Protein AF-A0A536YGN4-F1 (afdb_monomer)

Radius of gyration: 17.58 Å; Cα contacts (8 Å, |Δi|>4): 49; chains: 1; bounding box: 41×21×50 Å

Mean predicted aligned error: 10.83 Å

Sequence (85 aa):
AYAIGRQAARLERPFAALLAHGIGIWLGIQAFINIGVNMGVLPTKGLTLPLLSFGGSGIVANCVAIAILLRVDYENRRLLRGFTV

Nearest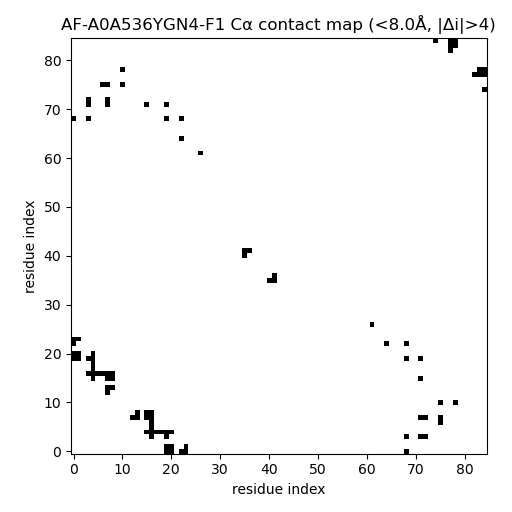 PDB structures (foldseek):
  4rqf-assembly1_A  TM=4.597E-01  e=7.666E+00  Homo sapiens

Structure (mmCIF, N/CA/C/O backbone):
data_AF-A0A536YGN4-F1
#
_entry.id   AF-A0A536YGN4-F1
#
loop_
_atom_site.group_PDB
_atom_site.id
_atom_site.type_symbol
_atom_site.label_atom_id
_atom_site.label_alt_id
_atom_site.label_comp_id
_atom_site.label_asym_id
_atom_site.label_entity_id
_atom_site.label_seq_id
_atom_site.pdbx_PDB_ins_code
_atom_site.Cartn_x
_atom_site.Cartn_y
_atom_site.Cartn_z
_atom_site.occupancy
_atom_site.B_iso_or_equiv
_atom_site.auth_seq_id
_atom_site.auth_comp_id
_atom_site.auth_asym_id
_atom_site.auth_atom_id
_atom_site.pdbx_PDB_model_num
ATOM 1 N N . ALA A 1 1 ? -5.425 -1.841 -1.643 1.00 74.19 1 ALA A N 1
ATOM 2 C CA . ALA A 1 1 ? -4.730 -0.693 -1.019 1.00 74.19 1 ALA A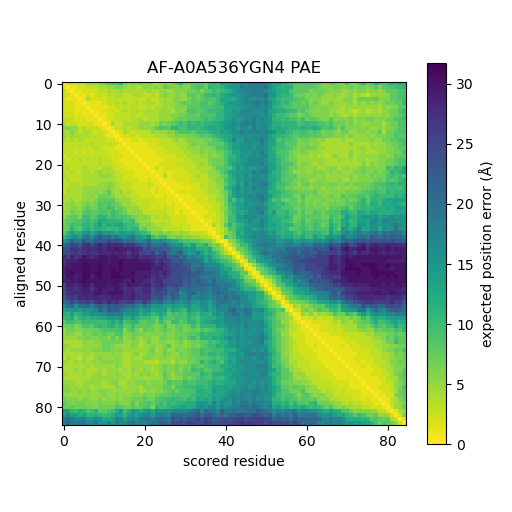 CA 1
ATOM 3 C C . ALA A 1 1 ? -5.668 0.490 -0.759 1.00 74.19 1 ALA A C 1
ATOM 5 O O . ALA A 1 1 ? -6.004 0.726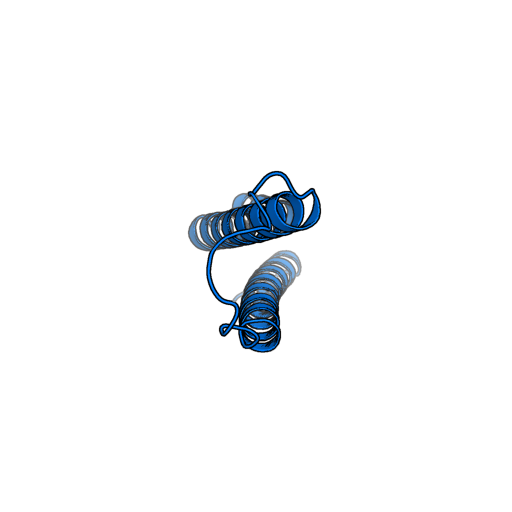 0.391 1.00 74.19 1 ALA A O 1
ATOM 6 N N . T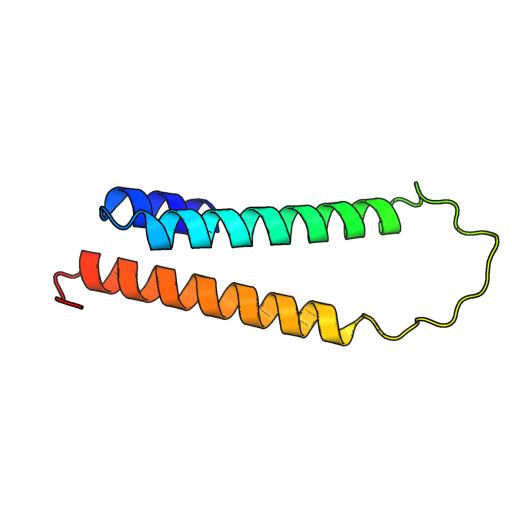YR A 1 2 ? -6.173 1.176 -1.795 1.00 78.38 2 TYR A N 1
ATOM 7 C CA . TYR A 1 2 ? -6.992 2.393 -1.632 1.00 78.38 2 TYR A CA 1
ATOM 8 C C . TYR A 1 2 ? -8.296 2.182 -0.836 1.00 78.38 2 TYR A C 1
ATOM 10 O O . TYR A 1 2 ? -8.646 3.010 -0.004 1.00 78.38 2 TYR A O 1
ATOM 18 N N . ALA A 1 3 ? -8.987 1.052 -1.035 1.00 79.00 3 ALA A N 1
ATOM 19 C CA . ALA A 1 3 ? -10.181 0.705 -0.254 1.00 79.00 3 ALA A CA 1
ATOM 20 C C . ALA A 1 3 ? -9.867 0.482 1.240 1.00 79.00 3 ALA A C 1
ATOM 22 O O . ALA A 1 3 ? -10.566 1.017 2.095 1.00 79.00 3 ALA A O 1
ATOM 23 N N . ILE A 1 4 ? -8.769 -0.225 1.542 1.00 81.19 4 ILE A N 1
ATOM 24 C CA . ILE A 1 4 ? -8.300 -0.492 2.914 1.00 81.19 4 ILE A CA 1
ATOM 25 C C . ILE A 1 4 ? -7.889 0.815 3.603 1.00 81.19 4 ILE A C 1
ATOM 27 O O . ILE A 1 4 ? -8.260 1.040 4.751 1.00 81.19 4 ILE A O 1
ATOM 31 N N . GLY A 1 5 ? -7.187 1.708 2.893 1.00 80.38 5 GLY A N 1
ATOM 32 C CA . GLY A 1 5 ? -6.821 3.031 3.408 1.00 80.38 5 GLY A CA 1
ATOM 33 C C . GLY A 1 5 ? -8.041 3.893 3.726 1.00 80.38 5 GLY A C 1
ATOM 34 O O . GLY A 1 5 ? -8.137 4.451 4.816 1.00 80.38 5 GLY A O 1
ATOM 35 N N . ARG A 1 6 ? -9.040 3.907 2.834 1.00 81.00 6 ARG A N 1
ATOM 36 C CA . ARG A 1 6 ? -10.309 4.618 3.055 1.00 81.00 6 ARG A CA 1
ATOM 37 C C . ARG A 1 6 ? -11.083 4.061 4.256 1.00 81.00 6 ARG A C 1
ATOM 39 O O . ARG A 1 6 ? -11.732 4.814 4.975 1.00 81.00 6 ARG A O 1
ATOM 46 N N . GLN A 1 7 ? -11.009 2.751 4.477 1.00 81.56 7 GLN A N 1
ATOM 47 C CA . GLN A 1 7 ? -11.648 2.073 5.604 1.00 81.56 7 GLN A CA 1
ATOM 48 C C . GLN A 1 7 ? -10.915 2.329 6.928 1.00 81.56 7 GLN A C 1
ATOM 50 O O . GLN A 1 7 ? -11.570 2.581 7.933 1.00 81.56 7 GLN A O 1
ATOM 55 N N . ALA A 1 8 ? -9.580 2.369 6.921 1.00 80.81 8 ALA A N 1
ATOM 56 C CA . ALA A 1 8 ? -8.771 2.777 8.071 1.00 80.81 8 ALA A CA 1
ATOM 57 C C . ALA A 1 8 ? -9.051 4.233 8.483 1.00 80.81 8 ALA A C 1
ATOM 59 O O . ALA A 1 8 ? -9.160 4.530 9.669 1.00 80.81 8 ALA A O 1
ATOM 60 N N . ALA A 1 9 ? -9.224 5.130 7.505 1.00 82.31 9 ALA A N 1
ATOM 61 C CA . ALA A 1 9 ? -9.566 6.531 7.755 1.00 82.31 9 ALA A CA 1
ATOM 62 C C . ALA A 1 9 ? -10.944 6.679 8.422 1.00 82.31 9 ALA A C 1
ATOM 64 O O . ALA A 1 9 ? -11.108 7.504 9.313 1.00 82.31 9 ALA A O 1
ATOM 65 N N . ARG A 1 10 ? -11.921 5.847 8.032 1.00 83.00 10 ARG A N 1
ATOM 66 C CA . ARG A 1 10 ? -13.249 5.795 8.673 1.00 83.00 10 ARG A CA 1
ATOM 67 C C . ARG A 1 10 ? -13.220 5.239 10.096 1.00 83.00 10 ARG A C 1
ATOM 69 O O . ARG A 1 10 ? -14.124 5.533 10.862 1.00 83.00 10 ARG A O 1
ATOM 76 N N . LEU A 1 11 ? -12.211 4.438 10.427 1.00 81.94 11 LEU A N 1
ATOM 77 C CA . LEU A 1 11 ? -11.984 3.887 11.765 1.00 81.94 11 LEU A CA 1
ATOM 78 C C . LEU A 1 11 ? -11.104 4.801 12.632 1.00 81.94 11 LEU A C 1
ATOM 80 O O . LEU A 1 11 ? -10.537 4.334 13.613 1.00 81.94 11 LEU A O 1
ATOM 84 N N . GLU A 1 12 ? -10.934 6.069 12.238 1.00 83.50 12 GLU A N 1
ATOM 85 C CA . GLU A 1 12 ? -10.109 7.059 12.943 1.00 83.50 12 GLU A CA 1
ATOM 86 C C . GLU A 1 12 ? -8.650 6.602 13.154 1.00 83.50 12 GLU A C 1
ATOM 88 O O . GLU A 1 12 ? -7.974 7.016 14.092 1.00 83.50 12 GLU A O 1
ATOM 93 N N . ARG A 1 13 ? -8.120 5.765 12.244 1.00 81.00 13 ARG A N 1
ATOM 94 C CA . ARG A 1 13 ? -6.717 5.310 12.241 1.00 81.00 13 ARG A CA 1
ATOM 95 C C . ARG A 1 13 ? -5.923 5.991 11.120 1.00 81.00 13 ARG A C 1
ATOM 97 O O . ARG A 1 13 ? -5.649 5.358 10.092 1.00 81.00 13 ARG A O 1
ATOM 104 N N . PRO A 1 14 ? -5.497 7.258 11.295 1.00 80.31 14 PRO A N 1
ATOM 105 C CA . PRO A 1 14 ? -4.822 8.021 10.245 1.00 80.31 14 PRO A CA 1
ATOM 106 C C . PRO A 1 14 ? -3.485 7.396 9.825 1.00 80.31 14 PRO A C 1
ATOM 108 O O . PRO A 1 14 ? -3.176 7.363 8.637 1.00 80.31 14 PRO A O 1
ATOM 111 N N . PHE A 1 15 ? -2.724 6.818 10.763 1.00 83.62 15 PHE A N 1
ATOM 112 C CA . PHE A 1 15 ? -1.454 6.149 10.455 1.00 83.62 15 PHE A CA 1
ATOM 113 C C . PHE A 1 15 ? -1.639 4.945 9.517 1.00 83.62 15 PHE A C 1
ATOM 115 O O . PHE A 1 15 ? -0.966 4.831 8.494 1.00 83.62 15 PHE A O 1
ATOM 122 N N . ALA A 1 16 ? -2.60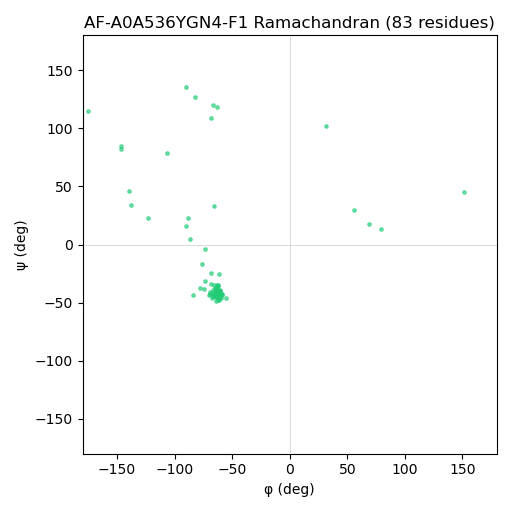4 4.072 9.824 1.00 82.94 16 ALA A N 1
ATOM 123 C CA . ALA A 1 16 ? -2.912 2.901 9.007 1.00 82.94 16 ALA A CA 1
ATOM 124 C C . ALA A 1 16 ? -3.463 3.290 7.623 1.00 82.94 16 ALA A C 1
ATOM 126 O O . ALA A 1 16 ? -3.151 2.638 6.624 1.00 82.94 16 ALA A O 1
ATOM 127 N N . ALA A 1 17 ? -4.238 4.378 7.549 1.00 82.69 17 ALA A N 1
ATOM 128 C CA . ALA A 1 17 ? -4.734 4.930 6.293 1.00 82.69 17 ALA A CA 1
ATOM 129 C C . ALA A 1 17 ? -3.595 5.442 5.397 1.00 82.69 17 ALA A C 1
ATOM 131 O O . ALA A 1 17 ? -3.527 5.075 4.221 1.00 82.69 17 ALA A O 1
ATOM 132 N N . LEU A 1 18 ? -2.675 6.235 5.956 1.00 84.75 18 LEU A N 1
ATOM 133 C CA . LEU A 1 18 ? -1.508 6.766 5.245 1.00 84.75 18 LEU A CA 1
ATOM 134 C C . LEU A 1 18 ? -0.588 5.647 4.752 1.00 84.75 18 LEU A C 1
ATOM 136 O O . LEU A 1 18 ? -0.160 5.669 3.600 1.00 84.75 18 LEU A O 1
ATOM 140 N N . LEU A 1 19 ? -0.350 4.629 5.580 1.00 85.38 19 LEU A N 1
ATOM 141 C CA . LEU A 1 19 ? 0.470 3.474 5.221 1.00 85.38 19 LEU A CA 1
ATOM 142 C C . LEU A 1 19 ? -0.166 2.669 4.071 1.00 85.38 19 LEU A C 1
ATOM 144 O O . LEU A 1 19 ? 0.491 2.374 3.072 1.00 85.38 19 LEU A O 1
ATOM 148 N N . ALA A 1 20 ? -1.473 2.401 4.132 1.00 85.06 20 ALA A N 1
ATOM 149 C CA . ALA A 1 20 ? -2.190 1.731 3.046 1.00 85.06 20 ALA A CA 1
ATOM 150 C C . ALA A 1 20 ? -2.186 2.540 1.731 1.00 85.06 20 ALA A C 1
ATOM 152 O O . ALA A 1 20 ? -2.110 1.947 0.649 1.00 85.06 20 ALA A O 1
ATOM 153 N N . HIS A 1 21 ? -2.248 3.875 1.801 1.00 83.81 21 HIS A N 1
ATOM 154 C CA . HIS A 1 21 ? -2.106 4.745 0.630 1.00 83.81 21 HIS A CA 1
ATOM 155 C C . HIS A 1 21 ? -0.677 4.755 0.078 1.00 83.81 21 HIS A C 1
ATOM 157 O O . HIS A 1 21 ? -0.513 4.613 -1.133 1.00 83.81 21 HIS A O 1
ATOM 163 N N . GLY A 1 22 ? 0.341 4.836 0.938 1.00 84.06 22 GLY A N 1
ATOM 164 C CA . GLY A 1 22 ? 1.752 4.801 0.547 1.00 84.06 22 GLY A CA 1
ATOM 165 C C . GLY A 1 22 ? 2.127 3.507 -0.176 1.00 84.06 22 GLY A C 1
ATOM 166 O O . GLY A 1 22 ? 2.703 3.555 -1.261 1.00 84.06 22 GLY A O 1
ATOM 167 N N . ILE A 1 23 ? 1.701 2.352 0.349 1.00 85.19 23 ILE A N 1
ATOM 168 C CA . ILE A 1 23 ? 1.900 1.057 -0.321 1.00 85.19 23 ILE A CA 1
ATOM 169 C C . ILE A 1 23 ? 1.147 1.010 -1.659 1.00 85.19 23 ILE A C 1
ATOM 171 O O . ILE A 1 23 ? 1.659 0.481 -2.643 1.00 85.19 23 ILE A O 1
ATOM 175 N N . GLY A 1 24 ? -0.056 1.589 -1.723 1.00 83.94 24 GLY A N 1
ATOM 176 C CA . GLY A 1 24 ? -0.820 1.693 -2.967 1.00 83.94 24 GLY A CA 1
ATOM 177 C C . GLY A 1 24 ? -0.108 2.509 -4.049 1.00 83.94 24 GLY A C 1
ATOM 178 O O . GLY A 1 24 ? -0.077 2.080 -5.200 1.00 83.94 24 GLY A O 1
ATOM 179 N N . ILE A 1 25 ? 0.488 3.648 -3.683 1.00 84.12 25 ILE A N 1
ATOM 180 C CA . ILE A 1 25 ? 1.264 4.496 -4.601 1.00 84.12 25 ILE A CA 1
ATOM 181 C C . ILE A 1 25 ? 2.543 3.780 -5.041 1.00 84.12 25 ILE A C 1
ATOM 183 O O . ILE A 1 25 ? 2.826 3.736 -6.234 1.00 84.12 25 ILE A O 1
ATOM 187 N N . TRP A 1 26 ? 3.277 3.166 -4.109 1.00 81.06 26 TRP A N 1
ATOM 188 C CA . TRP A 1 26 ? 4.479 2.385 -4.416 1.00 81.06 26 TRP A CA 1
ATOM 189 C C . TRP A 1 26 ? 4.190 1.277 -5.435 1.00 81.06 26 TRP A C 1
ATOM 191 O O . TRP A 1 26 ? 4.908 1.124 -6.424 1.00 81.06 26 TRP A O 1
ATOM 201 N N . LEU A 1 27 ? 3.099 0.535 -5.228 1.00 79.56 27 LEU A N 1
ATOM 202 C CA . LEU A 1 27 ? 2.647 -0.495 -6.159 1.00 79.56 27 LEU A CA 1
ATOM 203 C C . LEU A 1 27 ? 2.227 0.074 -7.513 1.00 79.56 27 LEU A C 1
ATOM 205 O O . LEU A 1 27 ? 2.545 -0.511 -8.545 1.00 79.56 27 LEU A O 1
ATOM 209 N N . GLY A 1 28 ? 1.548 1.223 -7.519 1.00 80.88 28 GLY A N 1
ATOM 210 C CA . GLY A 1 28 ? 1.180 1.929 -8.744 1.00 80.88 28 GLY A CA 1
ATOM 211 C C . GLY A 1 28 ? 2.400 2.352 -9.564 1.00 80.88 28 GLY A C 1
ATOM 212 O O . GLY A 1 28 ? 2.418 2.145 -10.773 1.00 80.88 28 GLY A O 1
ATOM 213 N N . ILE A 1 29 ? 3.446 2.868 -8.912 1.00 80.62 29 ILE A N 1
ATOM 214 C CA . ILE A 1 29 ? 4.709 3.244 -9.564 1.00 80.62 29 ILE A CA 1
ATOM 215 C C . ILE A 1 29 ? 5.418 2.006 -10.121 1.00 80.62 29 ILE A C 1
ATOM 217 O O . ILE A 1 29 ? 5.849 2.023 -11.272 1.00 80.62 29 ILE A O 1
ATOM 221 N N . GLN A 1 30 ? 5.491 0.907 -9.360 1.00 74.56 30 GLN A N 1
ATOM 222 C CA . GLN A 1 30 ? 6.038 -0.352 -9.877 1.00 74.56 30 GLN A CA 1
ATOM 223 C C . GLN A 1 30 ? 5.259 -0.853 -11.099 1.00 74.56 30 GLN A C 1
ATOM 225 O O . GLN A 1 30 ? 5.875 -1.262 -12.082 1.00 74.56 30 GLN A O 1
ATOM 230 N N . ALA A 1 31 ? 3.926 -0.802 -11.069 1.00 75.06 31 ALA A N 1
ATOM 231 C CA . ALA A 1 31 ? 3.090 -1.194 -12.200 1.00 75.06 31 ALA A CA 1
ATOM 232 C C . ALA A 1 31 ? 3.318 -0.285 -13.417 1.00 75.06 31 ALA A C 1
ATOM 234 O O . ALA A 1 31 ? 3.472 -0.785 -14.528 1.00 75.06 31 ALA A O 1
ATOM 235 N N . PHE A 1 32 ? 3.418 1.031 -13.212 1.00 76.31 32 PHE A N 1
ATOM 236 C CA . PHE A 1 32 ? 3.687 1.999 -14.274 1.00 76.31 32 PHE A CA 1
ATOM 237 C C . PHE A 1 32 ? 5.047 1.762 -14.943 1.00 76.31 32 PHE A C 1
ATOM 239 O O . PHE A 1 32 ? 5.127 1.731 -16.168 1.00 76.31 32 PHE A O 1
ATOM 246 N N . ILE A 1 33 ? 6.100 1.511 -14.157 1.00 74.00 33 ILE A N 1
ATOM 247 C CA . ILE A 1 33 ? 7.435 1.178 -14.678 1.00 74.00 33 ILE A CA 1
ATOM 248 C C . ILE A 1 33 ? 7.391 -0.135 -15.469 1.00 74.00 33 ILE A C 1
ATOM 250 O O . ILE A 1 33 ? 7.915 -0.191 -16.577 1.00 74.00 33 ILE A O 1
ATOM 254 N N . ASN A 1 34 ? 6.728 -1.176 -14.953 1.00 67.94 34 ASN A N 1
ATOM 255 C CA . ASN A 1 34 ? 6.595 -2.452 -15.666 1.00 67.94 34 ASN A CA 1
ATOM 256 C C . ASN A 1 34 ? 5.834 -2.300 -16.991 1.00 67.94 34 ASN A C 1
ATOM 258 O O . ASN A 1 34 ? 6.246 -2.867 -18.001 1.00 67.94 34 ASN A O 1
ATOM 262 N N . ILE A 1 35 ? 4.758 -1.508 -17.013 1.00 69.44 35 ILE A N 1
ATOM 263 C CA . ILE A 1 35 ? 4.002 -1.212 -18.236 1.00 69.44 35 ILE A CA 1
ATOM 264 C C . ILE A 1 35 ? 4.861 -0.401 -19.216 1.00 69.44 35 ILE A C 1
ATOM 266 O O . ILE A 1 35 ? 4.883 -0.731 -20.396 1.00 69.44 35 ILE A O 1
ATOM 270 N N . GLY A 1 36 ? 5.614 0.602 -18.752 1.00 68.38 36 GLY A N 1
ATOM 271 C CA . GLY A 1 36 ? 6.500 1.414 -19.596 1.00 68.38 36 GLY A CA 1
ATOM 272 C C . GLY A 1 36 ? 7.660 0.624 -20.212 1.00 68.38 36 GLY A C 1
ATOM 273 O O . GLY A 1 36 ? 7.999 0.831 -21.377 1.00 68.38 36 GLY A O 1
ATOM 274 N N . VAL A 1 37 ? 8.225 -0.327 -19.463 1.00 60.81 37 VAL A N 1
ATOM 275 C CA . VAL A 1 37 ? 9.249 -1.262 -19.958 1.00 60.81 37 VAL A CA 1
ATOM 276 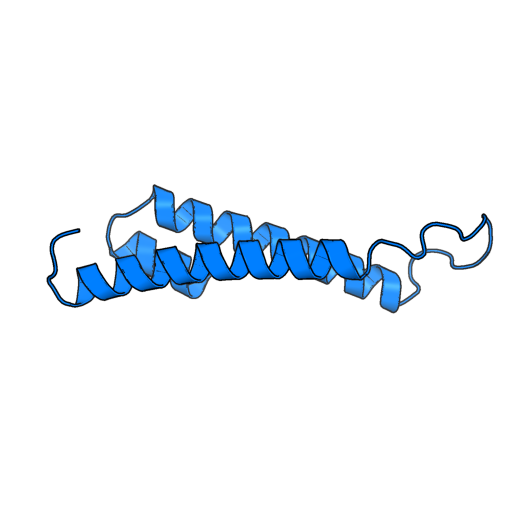C C . VAL A 1 37 ? 8.650 -2.245 -20.972 1.00 60.81 37 VAL A C 1
ATOM 278 O O . VAL A 1 37 ? 9.256 -2.481 -22.015 1.00 60.81 37 VAL A O 1
ATOM 281 N N . ASN A 1 38 ? 7.450 -2.779 -20.714 1.00 59.56 38 ASN A N 1
ATOM 282 C CA . ASN A 1 38 ? 6.784 -3.746 -21.598 1.00 59.56 38 ASN A CA 1
ATOM 283 C C . ASN A 1 38 ? 6.221 -3.100 -22.882 1.00 59.56 38 ASN A C 1
ATOM 285 O O . ASN A 1 38 ? 6.224 -3.712 -23.944 1.00 59.56 38 ASN A O 1
ATOM 289 N N . MET A 1 39 ? 5.799 -1.834 -22.820 1.00 61.16 39 MET A N 1
ATOM 290 C CA . MET A 1 39 ? 5.322 -1.067 -23.979 1.00 61.16 39 MET A CA 1
ATOM 291 C C . MET A 1 39 ? 6.464 -0.640 -24.926 1.00 61.16 39 MET A C 1
ATOM 293 O O . MET A 1 39 ? 6.202 -0.064 -25.978 1.00 61.16 39 MET A O 1
ATOM 297 N N . GLY A 1 40 ? 7.731 -0.918 -24.588 1.00 55.44 40 GLY A N 1
ATOM 298 C CA . GLY A 1 40 ? 8.876 -0.644 -25.466 1.00 55.44 40 GLY A CA 1
ATOM 299 C C . GLY A 1 40 ? 9.180 0.846 -25.671 1.00 55.44 40 GLY A C 1
ATOM 300 O O . GLY A 1 40 ? 9.883 1.198 -26.614 1.00 55.44 40 GLY A O 1
ATOM 301 N N . VAL A 1 41 ? 8.659 1.718 -24.798 1.00 53.78 41 VAL A N 1
ATOM 302 C CA . VAL A 1 41 ? 8.842 3.185 -24.847 1.00 53.78 41 VAL A CA 1
ATOM 303 C C . VAL A 1 41 ? 10.240 3.603 -24.359 1.00 53.78 41 VAL A C 1
ATOM 305 O O . VAL A 1 41 ? 10.701 4.702 -24.661 1.00 53.78 41 VAL A O 1
ATOM 308 N N . LEU A 1 42 ? 10.959 2.713 -23.664 1.00 45.19 42 LEU A N 1
ATOM 309 C CA . LEU A 1 42 ? 12.404 2.833 -23.452 1.00 45.19 42 LEU A CA 1
ATOM 310 C C . LEU A 1 42 ? 13.164 2.118 -24.588 1.00 45.19 42 LEU A C 1
ATOM 312 O O . LEU A 1 42 ? 12.815 0.985 -24.928 1.00 45.19 42 LEU A O 1
ATOM 316 N N . PRO A 1 43 ? 14.221 2.725 -25.157 1.00 44.91 43 PRO A N 1
ATOM 317 C CA . PRO A 1 43 ? 14.938 2.164 -26.298 1.00 44.91 43 PRO A CA 1
ATOM 318 C C . PRO A 1 43 ? 15.596 0.825 -25.929 1.00 44.91 43 PRO A C 1
ATOM 320 O O . PRO A 1 43 ? 16.482 0.757 -25.082 1.00 44.91 43 PRO A O 1
ATOM 323 N N . THR A 1 44 ? 15.186 -0.253 -26.599 1.00 51.25 44 THR A N 1
ATOM 324 C CA . THR A 1 44 ? 15.640 -1.637 -26.357 1.00 51.25 44 THR A CA 1
ATOM 325 C C . THR A 1 44 ? 16.897 -2.038 -27.138 1.00 51.25 44 THR A C 1
ATOM 327 O O . THR A 1 44 ? 17.128 -3.223 -27.379 1.00 51.25 44 THR A O 1
ATOM 330 N N . LYS A 1 45 ? 17.744 -1.100 -27.575 1.00 45.59 45 LYS A N 1
ATOM 331 C CA . LYS A 1 45 ? 18.915 -1.437 -28.407 1.00 45.59 45 LYS A CA 1
ATOM 332 C C . LYS A 1 45 ? 20.095 -0.501 -28.122 1.00 45.59 45 LYS A C 1
ATOM 334 O O . LYS A 1 45 ? 20.290 0.465 -28.847 1.00 45.59 45 LYS A O 1
ATOM 339 N N . GLY A 1 46 ? 20.897 -0.793 -27.094 1.00 44.09 46 GLY A N 1
ATOM 340 C CA . GLY A 1 46 ? 22.224 -0.171 -26.993 1.00 44.09 46 GLY A CA 1
ATOM 341 C C . GLY A 1 46 ? 22.828 0.041 -25.610 1.00 44.09 46 GLY A C 1
ATOM 342 O O . GLY A 1 46 ? 23.355 1.119 -25.398 1.00 44.09 46 GLY A O 1
ATOM 343 N N . LEU A 1 47 ? 22.781 -0.933 -24.692 1.00 45.00 47 LEU A N 1
ATOM 344 C CA . LEU A 1 47 ? 23.920 -1.256 -23.809 1.00 45.00 47 LEU A CA 1
ATOM 345 C C . LEU A 1 47 ? 23.596 -2.490 -22.947 1.00 45.00 47 LEU A C 1
ATOM 347 O O . LEU A 1 47 ? 22.678 -2.472 -22.136 1.00 45.00 47 LEU A O 1
ATOM 351 N N . THR A 1 48 ? 24.350 -3.564 -23.193 1.00 42.22 48 THR A N 1
ATOM 352 C CA . THR A 1 48 ? 24.662 -4.702 -22.304 1.00 42.22 48 THR A CA 1
ATOM 353 C C . THR A 1 48 ? 23.610 -5.130 -21.269 1.00 42.22 48 THR A C 1
ATOM 355 O O . THR A 1 48 ? 23.543 -4.601 -20.162 1.00 42.22 48 THR A O 1
ATOM 358 N N . LEU A 1 49 ? 22.892 -6.211 -21.583 1.00 49.81 49 LEU A N 1
ATOM 359 C CA . LEU A 1 49 ? 22.245 -7.074 -20.594 1.00 49.81 49 LEU A CA 1
ATOM 360 C C . LEU A 1 49 ? 23.349 -7.809 -19.799 1.00 49.81 49 LEU A C 1
ATOM 362 O O . LEU A 1 49 ? 24.033 -8.659 -20.369 1.00 49.81 49 LEU A O 1
ATOM 366 N N . PRO A 1 50 ? 23.574 -7.468 -18.518 1.00 43.72 50 PRO A N 1
ATOM 367 C CA . PRO A 1 50 ? 23.471 -8.507 -17.500 1.00 43.72 50 PRO A CA 1
ATOM 368 C C . PRO A 1 50 ? 22.929 -7.928 -16.186 1.00 43.72 50 PRO A C 1
ATOM 370 O O . PRO A 1 50 ? 23.680 -7.643 -15.265 1.00 43.72 50 PRO A O 1
ATOM 373 N N . LEU A 1 51 ? 21.607 -7.790 -16.077 1.00 43.12 51 LEU A N 1
ATOM 374 C CA . LEU A 1 51 ? 20.899 -7.734 -14.788 1.00 43.12 51 LEU A CA 1
ATOM 375 C C . LEU A 1 51 ? 19.598 -8.540 -14.881 1.00 43.12 51 LEU A C 1
ATOM 377 O O . LEU A 1 51 ? 18.533 -8.122 -14.431 1.00 43.12 51 LEU A O 1
ATOM 381 N N . LEU A 1 52 ? 19.704 -9.741 -15.456 1.00 46.91 52 LEU A N 1
ATOM 382 C CA . LEU A 1 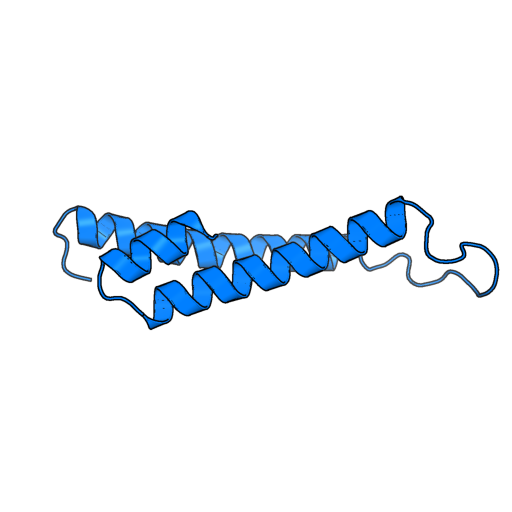52 ? 18.672 -10.783 -15.521 1.00 46.91 52 LEU A CA 1
ATOM 383 C C . LEU A 1 52 ? 18.332 -11.358 -14.121 1.00 46.91 52 LEU A C 1
ATOM 385 O O . LEU A 1 52 ? 18.052 -12.541 -13.975 1.00 46.91 52 LEU A O 1
ATOM 389 N N . SER A 1 53 ? 18.390 -10.532 -13.071 1.00 43.16 53 SER A N 1
ATOM 390 C CA . SER A 1 53 ? 18.280 -10.930 -11.665 1.00 43.16 53 SER A CA 1
ATOM 391 C C . SER A 1 53 ? 17.416 -9.978 -10.821 1.00 43.16 53 SER A C 1
ATOM 393 O O . SER A 1 53 ? 17.670 -9.799 -9.633 1.00 43.16 53 SER A O 1
ATOM 395 N N . PHE A 1 54 ? 16.360 -9.389 -11.394 1.00 51.22 54 PHE A N 1
ATOM 396 C CA . PHE A 1 54 ? 15.332 -8.669 -10.615 1.00 51.22 54 PHE A CA 1
ATOM 397 C C . PHE A 1 54 ? 13.900 -9.196 -10.820 1.00 51.22 54 PHE A C 1
ATOM 399 O O . PHE A 1 54 ? 12.932 -8.502 -10.533 1.00 51.22 54 PHE A O 1
ATOM 406 N N . GLY A 1 55 ? 13.744 -10.451 -11.256 1.00 53.81 55 GLY A N 1
ATOM 407 C CA . GLY A 1 55 ? 12.432 -11.114 -11.318 1.00 53.81 55 GLY A CA 1
ATOM 408 C C . GLY A 1 55 ? 11.921 -11.618 -9.959 1.00 53.81 55 GLY A C 1
ATOM 409 O O . GLY A 1 55 ? 10.736 -11.512 -9.670 1.00 53.81 55 GLY A O 1
ATOM 410 N N . GLY A 1 56 ? 12.806 -12.126 -9.089 1.00 53.97 56 GLY A N 1
ATOM 411 C CA . GLY A 1 56 ? 12.423 -12.698 -7.786 1.00 53.97 56 GLY A CA 1
ATOM 412 C C . GLY A 1 56 ? 12.264 -11.664 -6.666 1.00 53.97 56 GLY A C 1
ATOM 413 O O . GLY A 1 56 ? 11.278 -11.688 -5.931 1.00 53.97 56 GLY A O 1
ATOM 4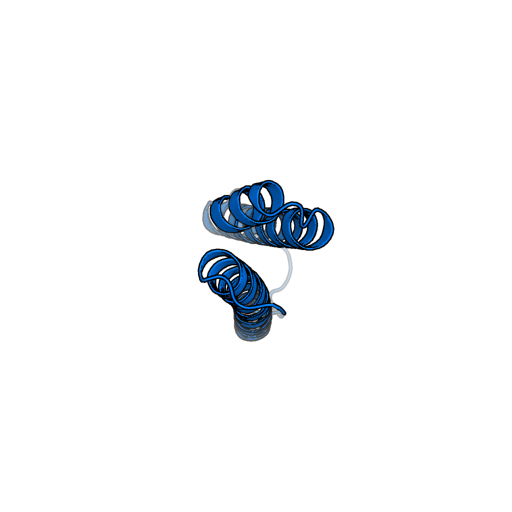14 N N . SER A 1 57 ? 13.190 -10.705 -6.565 1.00 56.22 57 SER A N 1
ATOM 415 C CA . SER A 1 57 ? 13.199 -9.685 -5.502 1.00 56.22 57 SER A CA 1
ATOM 416 C C . SER A 1 57 ? 11.970 -8.771 -5.550 1.00 56.22 57 SER A C 1
ATOM 418 O O . SER A 1 57 ? 11.443 -8.385 -4.509 1.00 56.22 57 SER A O 1
ATOM 420 N N . GLY A 1 58 ? 11.472 -8.465 -6.755 1.00 62.06 58 GLY A N 1
ATOM 421 C CA . GLY A 1 58 ? 10.245 -7.688 -6.946 1.00 62.06 58 GLY A CA 1
ATOM 422 C C . GLY A 1 58 ? 8.991 -8.425 -6.467 1.00 62.06 58 GLY A C 1
ATOM 423 O O . GLY A 1 58 ? 8.135 -7.818 -5.827 1.00 62.06 58 GLY A O 1
ATOM 424 N N . ILE A 1 59 ? 8.911 -9.741 -6.699 1.00 65.88 59 ILE A N 1
ATOM 425 C CA . ILE A 1 59 ? 7.799 -10.581 -6.225 1.00 65.88 59 ILE A CA 1
ATOM 426 C C . ILE A 1 59 ? 7.817 -10.673 -4.698 1.00 65.88 59 ILE A C 1
ATOM 428 O O . ILE A 1 59 ? 6.777 -10.504 -4.067 1.00 65.88 59 ILE A O 1
ATOM 432 N N . VAL A 1 60 ? 8.993 -10.873 -4.092 1.00 69.75 60 VAL A N 1
ATOM 433 C CA . VAL A 1 60 ? 9.136 -10.917 -2.627 1.00 69.75 60 VAL A CA 1
ATOM 434 C C . VAL A 1 60 ? 8.749 -9.576 -1.998 1.00 69.75 60 VAL A C 1
ATOM 436 O O . VAL A 1 60 ? 7.958 -9.555 -1.056 1.00 69.75 60 VAL A O 1
ATOM 439 N N . ALA A 1 61 ? 9.222 -8.452 -2.545 1.00 70.00 61 ALA A N 1
ATOM 440 C CA . ALA A 1 61 ? 8.850 -7.120 -2.066 1.00 70.00 61 ALA A CA 1
ATOM 441 C C . ALA A 1 61 ? 7.338 -6.863 -2.181 1.00 70.00 61 ALA A C 1
ATOM 443 O O . ALA A 1 61 ? 6.728 -6.313 -1.263 1.00 70.00 61 ALA A O 1
ATOM 444 N N . ASN A 1 62 ? 6.714 -7.311 -3.273 1.00 72.75 62 ASN A N 1
ATOM 445 C CA . ASN A 1 62 ? 5.275 -7.180 -3.465 1.00 72.75 62 ASN A CA 1
ATOM 446 C C . ASN A 1 62 ? 4.477 -8.074 -2.495 1.00 72.75 62 ASN A C 1
ATOM 448 O O . ASN A 1 62 ? 3.508 -7.623 -1.889 1.00 72.75 62 ASN A O 1
ATOM 452 N N . CYS A 1 63 ? 4.923 -9.311 -2.253 1.00 77.81 63 CYS A N 1
ATOM 453 C CA . CYS A 1 63 ? 4.338 -10.192 -1.238 1.00 77.81 63 CYS A CA 1
ATOM 454 C C . CYS A 1 63 ? 4.403 -9.578 0.166 1.00 77.81 63 CYS A C 1
ATOM 456 O O . CYS A 1 63 ? 3.412 -9.618 0.894 1.00 77.81 63 CYS A O 1
ATOM 458 N N . VAL A 1 64 ? 5.531 -8.966 0.540 1.00 80.31 64 VAL A N 1
ATOM 459 C CA . VAL A 1 64 ? 5.672 -8.265 1.827 1.00 80.31 64 VAL A CA 1
ATOM 460 C C . VAL A 1 64 ? 4.723 -7.064 1.903 1.00 80.31 64 VAL A C 1
ATOM 462 O O . VAL A 1 64 ? 4.021 -6.897 2.900 1.00 80.31 64 VAL A O 1
ATOM 465 N N . ALA A 1 65 ? 4.624 -6.265 0.838 1.00 79.06 65 ALA A N 1
ATOM 466 C CA . ALA A 1 65 ? 3.695 -5.139 0.762 1.00 79.06 65 ALA A CA 1
ATOM 467 C C . ALA A 1 65 ? 2.223 -5.577 0.913 1.00 79.06 65 ALA A C 1
ATOM 469 O O . ALA A 1 65 ? 1.452 -4.951 1.646 1.00 79.06 65 ALA A O 1
ATOM 470 N N . ILE A 1 66 ? 1.839 -6.682 0.268 1.00 81.56 66 ILE A N 1
ATOM 471 C CA . ILE A 1 66 ? 0.504 -7.284 0.378 1.00 81.56 66 ILE A CA 1
ATOM 472 C C . ILE A 1 66 ? 0.261 -7.824 1.793 1.00 81.56 66 ILE A C 1
ATOM 474 O O . ILE A 1 66 ? -0.817 -7.599 2.341 1.00 81.56 66 ILE A O 1
ATOM 478 N N . ALA A 1 67 ? 1.250 -8.474 2.412 1.00 84.50 67 ALA A N 1
ATOM 479 C CA . ALA A 1 67 ? 1.147 -8.986 3.779 1.00 84.50 67 ALA A CA 1
ATOM 480 C C . ALA A 1 67 ? 0.899 -7.862 4.798 1.00 84.50 67 ALA A C 1
ATOM 482 O O . ALA A 1 67 ? 0.033 -7.989 5.666 1.00 84.50 67 ALA A O 1
ATOM 483 N N . ILE A 1 68 ? 1.595 -6.730 4.656 1.00 83.19 68 ILE A N 1
ATOM 484 C CA . ILE A 1 68 ? 1.390 -5.543 5.496 1.00 83.19 68 ILE A CA 1
ATOM 485 C C . ILE A 1 68 ? -0.019 -4.965 5.284 1.00 83.19 68 ILE A C 1
ATOM 487 O O . ILE A 1 68 ? -0.720 -4.665 6.250 1.00 83.19 68 ILE A O 1
ATOM 491 N N . LEU A 1 69 ? -0.481 -4.865 4.034 1.00 83.19 69 LEU A N 1
ATOM 492 C CA . LEU A 1 69 ? -1.841 -4.413 3.711 1.00 83.19 69 LEU A CA 1
ATOM 493 C C . LEU A 1 69 ? -2.926 -5.321 4.303 1.00 83.19 69 LEU A C 1
ATOM 495 O O . LEU A 1 69 ? -3.918 -4.823 4.836 1.00 83.19 69 LEU A O 1
ATOM 499 N N . LEU A 1 70 ? -2.734 -6.639 4.230 1.00 83.88 70 LEU A N 1
ATOM 500 C CA . LEU A 1 70 ? -3.623 -7.635 4.830 1.00 83.88 70 LEU A CA 1
ATOM 501 C C . LEU A 1 70 ? -3.648 -7.529 6.352 1.00 83.88 70 LEU A C 1
ATOM 503 O O . LEU A 1 70 ? -4.714 -7.652 6.950 1.00 83.88 70 LEU A O 1
ATOM 507 N N . ARG A 1 71 ? -2.503 -7.253 6.987 1.00 86.50 71 ARG A N 1
ATOM 508 C CA . ARG A 1 71 ? -2.438 -7.031 8.435 1.00 86.50 71 ARG A CA 1
ATOM 509 C C . ARG A 1 71 ? -3.257 -5.809 8.854 1.00 86.50 71 ARG A C 1
ATOM 511 O O . ARG A 1 71 ? -4.011 -5.895 9.821 1.00 86.50 71 ARG A O 1
ATOM 518 N N . VAL A 1 72 ? -3.165 -4.713 8.098 1.00 82.56 72 VAL A N 1
ATOM 519 C CA . VAL A 1 72 ? -3.971 -3.503 8.327 1.00 82.56 72 VAL A CA 1
ATOM 520 C C . VAL A 1 72 ? -5.465 -3.774 8.117 1.00 82.56 72 VAL A C 1
ATOM 522 O O . VAL A 1 72 ? -6.281 -3.366 8.943 1.00 82.56 72 VAL A O 1
ATOM 525 N N . ASP A 1 73 ? -5.844 -4.491 7.053 1.00 83.75 73 ASP A N 1
ATOM 526 C CA . ASP A 1 73 ? -7.244 -4.876 6.812 1.00 83.75 73 ASP A CA 1
ATOM 527 C C . ASP A 1 73 ? -7.792 -5.772 7.931 1.00 83.75 73 ASP A C 1
ATOM 529 O O . ASP A 1 73 ? -8.919 -5.583 8.391 1.00 83.75 73 ASP A O 1
ATOM 533 N N . TYR A 1 74 ? -6.979 -6.711 8.417 1.00 84.56 74 TYR A N 1
ATOM 534 C CA . TYR A 1 74 ? -7.340 -7.602 9.513 1.00 84.56 74 TYR A CA 1
ATOM 535 C C . TYR A 1 74 ? -7.628 -6.829 10.804 1.00 84.56 74 TYR A C 1
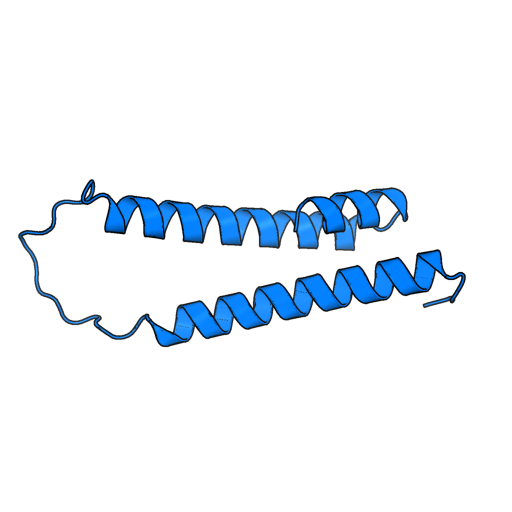ATOM 537 O O . TYR A 1 74 ? -8.670 -7.043 11.425 1.00 84.56 74 TYR A O 1
ATOM 545 N N . GLU A 1 75 ? -6.764 -5.891 11.193 1.00 83.31 75 GLU A N 1
ATOM 546 C CA . GLU A 1 75 ? -7.005 -5.042 12.367 1.00 83.31 75 GLU A CA 1
ATOM 547 C C . GLU A 1 75 ? -8.238 -4.151 12.193 1.00 83.31 75 GLU A C 1
ATOM 549 O O . GLU A 1 75 ? -9.053 -4.046 13.110 1.00 83.31 75 GLU A O 1
ATOM 554 N N . ASN A 1 76 ? -8.436 -3.578 11.003 1.00 82.44 76 ASN A N 1
ATOM 555 C CA . ASN A 1 76 ? -9.630 -2.791 10.702 1.00 82.44 76 ASN A CA 1
ATOM 556 C C . ASN A 1 76 ? -10.915 -3.624 10.824 1.00 82.44 76 ASN A C 1
ATOM 558 O O . ASN A 1 76 ? -11.907 -3.155 11.379 1.00 82.44 76 ASN A O 1
ATOM 562 N N . ARG A 1 77 ? -10.915 -4.879 10.355 1.00 82.12 77 ARG A N 1
ATOM 563 C CA . ARG A 1 77 ? -12.064 -5.789 10.513 1.00 82.12 77 ARG A CA 1
ATOM 564 C C . ARG A 1 77 ? -12.299 -6.210 11.957 1.00 82.12 77 ARG A C 1
ATOM 566 O O . ARG A 1 77 ? -13.450 -6.420 12.327 1.00 82.12 77 ARG A O 1
ATOM 573 N N . ARG A 1 78 ? -11.249 -6.361 12.767 1.00 82.81 78 ARG A N 1
ATOM 574 C CA . ARG A 1 78 ? -11.393 -6.680 14.197 1.00 82.81 78 ARG A CA 1
ATOM 575 C C . ARG A 1 78 ? -12.060 -5.541 14.955 1.00 82.81 78 ARG A C 1
ATOM 577 O O . ARG A 1 78 ? -13.011 -5.799 15.687 1.00 82.81 78 ARG A O 1
ATOM 584 N N . LEU A 1 79 ? -11.641 -4.308 14.684 1.00 80.75 79 LEU A N 1
ATOM 585 C CA . LEU A 1 79 ? -12.273 -3.104 15.222 1.00 80.75 79 LEU A CA 1
ATOM 586 C C . LEU A 1 79 ? -13.741 -2.992 14.796 1.00 80.75 79 LEU A C 1
ATOM 588 O O . LEU A 1 79 ? -14.612 -2.782 15.632 1.00 80.75 79 LEU A O 1
ATOM 592 N N . LEU A 1 80 ? -14.042 -3.240 13.516 1.00 79.06 80 LEU A N 1
ATOM 593 C CA . LEU A 1 80 ? -15.423 -3.270 13.009 1.00 79.06 80 LEU A CA 1
ATOM 594 C C . LEU A 1 80 ? -16.299 -4.344 13.667 1.00 79.06 80 LEU A C 1
ATOM 596 O O . LEU A 1 80 ? -17.517 -4.205 13.700 1.00 79.06 80 LEU A O 1
ATOM 600 N N . ARG A 1 81 ? -15.696 -5.422 14.175 1.00 81.75 81 ARG A N 1
ATOM 601 C CA . ARG A 1 81 ? -16.383 -6.493 14.909 1.00 81.75 81 ARG A CA 1
ATOM 602 C C . ARG A 1 81 ? -16.515 -6.208 16.411 1.00 81.75 81 ARG A C 1
ATOM 604 O O . ARG A 1 81 ? -16.988 -7.078 17.132 1.00 81.75 81 ARG A O 1
ATOM 611 N N . GLY A 1 82 ? -16.112 -5.024 16.879 1.00 74.94 82 GLY A N 1
ATOM 612 C CA . GLY A 1 82 ? -16.219 -4.623 18.284 1.00 74.94 82 GLY A CA 1
ATOM 613 C C . GLY A 1 82 ? -15.132 -5.202 19.193 1.00 74.94 82 GLY A C 1
ATOM 614 O O . GLY A 1 82 ? -15.269 -5.140 20.411 1.00 74.94 82 GLY A O 1
ATOM 615 N N . PHE A 1 83 ? -14.055 -5.763 18.634 1.00 69.19 83 PHE A N 1
ATOM 616 C CA . PHE A 1 83 ? -12.902 -6.178 19.431 1.00 69.19 83 PHE A CA 1
ATOM 617 C C . PHE A 1 83 ? -11.995 -4.975 19.697 1.00 69.19 83 PHE A C 1
ATOM 619 O O . PHE A 1 83 ? -11.550 -4.315 18.756 1.00 69.19 83 PHE A O 1
ATOM 626 N N . THR A 1 84 ? -11.675 -4.729 20.966 1.00 59.03 84 THR A N 1
ATOM 627 C CA . THR A 1 84 ? -10.574 -3.853 21.371 1.00 59.03 84 THR A CA 1
ATOM 628 C C . THR A 1 84 ? -9.252 -4.500 20.953 1.00 59.03 84 THR A C 1
ATOM 630 O O . THR A 1 84 ? -8.958 -5.640 21.323 1.00 59.03 84 THR A O 1
ATOM 633 N N . VAL A 1 85 ? -8.496 -3.805 20.104 1.00 57.16 85 VAL A N 1
ATOM 634 C CA . VAL A 1 85 ? -7.109 -4.148 19.744 1.00 57.16 85 VAL A CA 1
ATOM 635 C C . VAL A 1 85 ? -6.139 -3.294 20.532 1.00 57.16 85 VAL A C 1
ATOM 637 O O . VAL A 1 85 ? -6.501 -2.135 20.831 1.00 57.16 85 VAL A O 1
#

Solvent-accessible surface area (backbone atoms only — not comparable to full-atom values): 4963 Å² total; per-residue (Å²): 77,63,69,51,12,55,50,25,46,75,68,76,32,61,68,60,14,51,49,24,41,51,54,36,50,53,52,49,51,53,50,50,52,52,49,44,59,71,68,55,78,53,87,90,79,88,77,83,91,84,72,96,76,60,73,62,63,53,51,52,54,48,51,52,53,50,50,53,47,50,52,52,45,52,53,49,51,40,48,75,70,71,45,90,126

pLDDT: mean 71.73, std 13.99, range [42.22, 86.5]

Foldseek 3Di:
DQVLLVLCVVVVNNVLNVLLVVLVVVVVVVVVVVVCVVVCVDPPDDDDDDPPDPPPVVVVVNVVSVVSSVVSSVVSVCVVVVDDD

Secondary structure (DSSP, 8-state):
-HHHHHHHHHTT-HHHHHHHHHHHHHHHHHHHHHHHHHTT-S--SSS-------HHHHHHHHHHHHHHHHHHHHHHHHHHTT---